Protein AF-A0A2K2AHQ6-F1 (afdb_monomer_lite)

Organism: Populus trichocarpa (NCBI:txid3694)

InterPro domains:
  IPR000194 ATPase, F1/V1/A1 complex, alpha/beta subunit, nucleotide-binding domain [PF00006] (1-41)
  IPR005294 ATP synthase, F1 complex, alpha subunit [PTHR48082] (1-45)
  IPR027417 P-loop containing nucleoside triphosphate hydrolase [SSF52540] (1-42)
  IPR038376 ATP synthase, alpha subunit, C-terminal domain superfamily [G3DSA:1.20.150.20] (57-94)

pLDDT: mean 70.96, std 16.77, range [28.88, 89.44]

Sequence (96 aa):
MTTLPVIETQDGDISTYIPINVISIADGQICLETKLFNLEIRLVIKSHRVYCLVKSYEKTLLNRVVWLTKVLKQPQYTPLPIEKEIPVIYMKSTLN

Secondary structure (DSSP, 8-state):
-------PPSTT---SHHHHHHHHH-S------HHHHHTT-------SS--S------HHHHHHHHHHHHHT---TT-PPPHHHHHHHHHHHHH--

Foldseek 3Di:
DDDDDDDDDDQQDCPDPVNVVVVVVDPDDFDDDPVCCVVV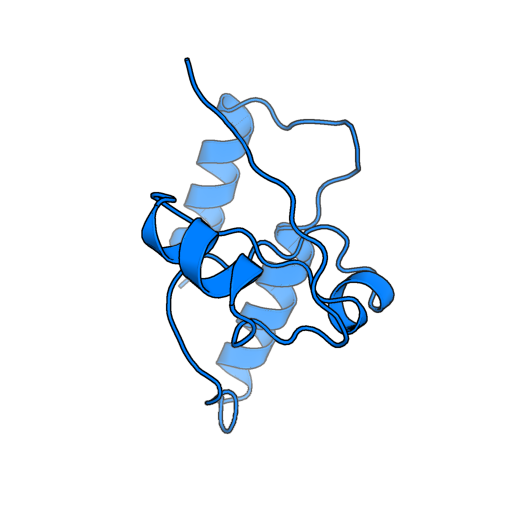LVDDGPPDDDDPPPDDDDPVVVVLVVVVSVLPDDDPPDDDDPVVVVVSVVVNVPPD

Structure (mmCIF, N/CA/C/O backbone):
data_AF-A0A2K2AHQ6-F1
#
_entry.id   AF-A0A2K2AHQ6-F1
#
loop_
_atom_site.group_PDB
_atom_site.id
_atom_site.type_symbol
_atom_site.label_atom_id
_atom_site.label_alt_id
_atom_site.label_comp_id
_atom_site.label_asym_id
_atom_site.label_entity_id
_atom_site.label_seq_id
_atom_site.pdbx_PDB_ins_code
_atom_site.Cartn_x
_atom_site.Cartn_y
_atom_site.Cartn_z
_atom_site.occupancy
_atom_site.B_iso_or_equiv
_atom_site.auth_seq_id
_atom_site.auth_comp_id
_atom_site.auth_asym_id
_atom_site.auth_atom_id
_atom_site.pdbx_PDB_model_num
ATOM 1 N N . MET A 1 1 ? 2.488 21.719 -4.186 1.00 72.31 1 MET A N 1
ATOM 2 C CA . MET A 1 1 ? 1.605 20.702 -4.798 1.00 72.31 1 MET A CA 1
ATOM 3 C C . MET A 1 1 ? 2.144 19.336 -4.406 1.00 72.31 1 MET A C 1
ATOM 5 O O . MET A 1 1 ? 3.357 19.185 -4.428 1.00 72.31 1 MET A O 1
ATOM 9 N N . THR A 1 2 ? 1.301 18.387 -4.004 1.00 86.50 2 THR A N 1
ATOM 10 C CA . THR A 1 2 ? 1.699 16.997 -3.712 1.00 86.50 2 THR A CA 1
ATOM 11 C C . THR A 1 2 ? 1.309 16.109 -4.891 1.00 86.50 2 THR A C 1
ATOM 13 O O . THR A 1 2 ? 0.248 16.309 -5.480 1.00 86.50 2 THR A O 1
ATOM 16 N N . THR A 1 3 ? 2.165 15.157 -5.268 1.00 84.56 3 THR A N 1
ATOM 17 C CA . THR A 1 3 ? 1.891 14.232 -6.381 1.00 84.56 3 THR A CA 1
ATOM 18 C C . THR A 1 3 ? 2.041 12.790 -5.915 1.00 84.56 3 THR A C 1
ATOM 20 O O . THR A 1 3 ? 2.912 12.485 -5.104 1.00 84.56 3 THR A O 1
ATOM 23 N N . LEU A 1 4 ? 1.160 11.918 -6.404 1.00 88.25 4 LEU A N 1
ATOM 24 C CA . LEU A 1 4 ? 1.170 10.482 -6.131 1.00 88.25 4 LEU A CA 1
ATOM 25 C C . LEU A 1 4 ? 1.300 9.746 -7.473 1.00 88.25 4 LEU A C 1
ATOM 27 O O . LEU A 1 4 ? 0.280 9.464 -8.104 1.00 88.25 4 LEU A O 1
ATOM 31 N N . PRO A 1 5 ? 2.532 9.503 -7.961 1.00 85.75 5 PRO A N 1
ATOM 32 C CA . PRO A 1 5 ? 2.741 8.816 -9.228 1.00 85.75 5 PRO A CA 1
ATOM 33 C C . PRO A 1 5 ? 2.362 7.335 -9.107 1.00 85.75 5 PRO A C 1
ATOM 35 O O . PRO A 1 5 ? 2.724 6.666 -8.139 1.00 85.75 5 PRO A O 1
ATOM 38 N N . VAL A 1 6 ? 1.652 6.818 -10.110 1.00 87.25 6 VAL A N 1
ATOM 39 C CA . VAL A 1 6 ? 1.291 5.398 -10.219 1.00 87.25 6 VAL A CA 1
ATOM 40 C C . VAL A 1 6 ? 2.091 4.784 -11.359 1.00 87.25 6 VAL A C 1
ATOM 42 O O . VAL A 1 6 ? 2.162 5.353 -12.446 1.00 87.25 6 VAL A O 1
ATOM 45 N N . ILE A 1 7 ? 2.706 3.633 -11.095 1.00 86.94 7 ILE A N 1
ATOM 46 C CA . ILE A 1 7 ? 3.526 2.893 -12.056 1.00 86.94 7 ILE A CA 1
ATOM 47 C C . ILE A 1 7 ? 3.081 1.445 -12.032 1.00 86.94 7 ILE A C 1
ATOM 49 O O . ILE A 1 7 ? 2.962 0.845 -10.964 1.00 86.94 7 ILE A O 1
ATOM 53 N N . GLU A 1 8 ? 2.884 0.882 -13.215 1.00 86.00 8 GLU A N 1
ATOM 54 C CA . GLU A 1 8 ? 2.638 -0.542 -13.378 1.00 86.00 8 GLU A CA 1
ATOM 55 C C . GLU A 1 8 ? 3.966 -1.264 -13.600 1.00 86.00 8 GLU A C 1
ATOM 57 O O . GLU A 1 8 ? 4.734 -0.934 -14.506 1.00 86.00 8 GLU A O 1
ATOM 62 N N . THR A 1 9 ? 4.249 -2.244 -12.746 1.00 83.19 9 THR A N 1
ATOM 63 C CA . THR A 1 9 ? 5.391 -3.144 -12.900 1.00 83.19 9 THR A CA 1
ATOM 64 C C . THR A 1 9 ? 4.929 -4.442 -13.546 1.00 83.19 9 THR A C 1
ATOM 66 O O . THR A 1 9 ? 3.893 -5.003 -13.188 1.00 83.19 9 THR A O 1
ATOM 69 N N . GLN A 1 10 ? 5.709 -4.938 -14.502 1.00 82.38 10 GLN A N 1
ATOM 70 C CA . GLN A 1 10 ? 5.506 -6.273 -15.060 1.00 82.38 10 GLN A CA 1
ATOM 71 C C . GLN A 1 10 ? 6.048 -7.289 -14.053 1.00 82.38 10 GLN A C 1
ATOM 73 O O . GLN A 1 10 ? 7.173 -7.139 -13.579 1.00 82.38 10 GLN A O 1
ATOM 78 N N . ASP A 1 11 ? 5.230 -8.264 -13.655 1.00 80.19 11 ASP A N 1
ATOM 79 C CA . ASP A 1 11 ? 5.583 -9.313 -12.682 1.00 80.19 11 ASP A CA 1
ATOM 80 C C . ASP A 1 11 ? 6.171 -8.820 -11.340 1.00 80.19 11 ASP A C 1
ATOM 82 O O . ASP A 1 11 ? 6.841 -9.565 -10.623 1.00 80.19 11 ASP A O 1
ATOM 86 N N . GLY A 1 12 ? 5.900 -7.568 -10.953 1.00 74.31 12 GLY A N 1
ATOM 87 C CA . GLY A 1 12 ? 6.457 -6.978 -9.733 1.00 74.31 12 GLY A CA 1
ATOM 88 C C . GLY A 1 12 ? 7.942 -6.610 -9.832 1.00 74.31 12 GLY A C 1
ATOM 89 O O . GLY A 1 12 ? 8.567 -6.359 -8.800 1.00 74.31 12 GLY A O 1
ATOM 90 N N . ASP A 1 13 ? 8.510 -6.560 -11.039 1.00 80.88 13 ASP A N 1
ATOM 91 C CA . ASP A 1 13 ? 9.892 -6.140 -11.242 1.00 80.88 13 ASP A CA 1
ATOM 92 C C . ASP A 1 13 ? 10.052 -4.621 -11.063 1.00 80.88 13 ASP A C 1
ATOM 94 O O . ASP A 1 13 ? 9.520 -3.807 -11.820 1.00 80.88 13 ASP A O 1
ATOM 98 N N . ILE A 1 14 ? 10.818 -4.239 -10.041 1.00 79.44 14 ILE A N 1
ATOM 99 C CA . ILE A 1 14 ? 11.164 -2.848 -9.714 1.00 79.44 14 ILE A CA 1
ATOM 100 C C . ILE A 1 14 ? 12.537 -2.437 -10.259 1.00 79.44 14 ILE A C 1
ATOM 102 O O . ILE A 1 14 ? 12.945 -1.294 -10.072 1.00 79.44 14 ILE A O 1
ATOM 106 N N . SER A 1 15 ? 13.264 -3.355 -10.902 1.00 83.12 15 SER A N 1
ATOM 107 C CA . SER A 1 15 ? 14.617 -3.112 -11.417 1.00 83.12 15 SER A CA 1
ATOM 108 C C . SER A 1 15 ? 14.641 -2.547 -12.841 1.00 83.12 15 SER A C 1
ATOM 110 O O . SER A 1 15 ? 15.699 -2.217 -13.375 1.00 83.12 15 SER A O 1
ATOM 112 N N . THR A 1 16 ? 13.472 -2.381 -13.457 1.00 87.44 16 THR A N 1
ATOM 113 C CA . THR A 1 16 ? 13.341 -1.727 -14.758 1.00 87.44 16 THR A CA 1
ATOM 114 C C . THR A 1 16 ? 13.632 -0.218 -14.650 1.00 87.44 16 THR A C 1
ATOM 116 O O . THR A 1 16 ? 13.369 0.421 -13.630 1.00 87.44 16 THR A O 1
ATOM 119 N N . TYR A 1 17 ? 14.142 0.378 -15.735 1.00 88.81 17 TYR A N 1
ATOM 120 C CA . TYR A 1 17 ? 14.569 1.785 -15.795 1.00 88.81 17 TYR A CA 1
ATOM 121 C C . TYR A 1 17 ? 13.504 2.791 -15.318 1.00 88.81 17 TYR A C 1
ATOM 123 O O . TYR A 1 17 ? 13.818 3.717 -14.573 1.00 88.81 17 TYR A O 1
ATOM 131 N N . ILE A 1 18 ? 12.240 2.609 -15.719 1.00 87.62 18 ILE A N 1
ATOM 132 C CA . ILE A 1 18 ? 11.149 3.537 -15.378 1.00 87.62 18 ILE A CA 1
ATOM 133 C C . ILE A 1 18 ? 10.841 3.509 -13.864 1.00 87.62 18 ILE A C 1
ATOM 135 O O . ILE A 1 18 ? 10.911 4.573 -13.243 1.00 87.62 18 ILE A O 1
ATOM 139 N N . PRO A 1 19 ? 10.571 2.344 -13.235 1.00 87.38 19 PRO A N 1
ATOM 140 C CA . PRO A 1 19 ? 10.428 2.250 -11.783 1.00 87.38 19 PRO A CA 1
ATOM 141 C C . PRO A 1 19 ? 11.611 2.829 -11.002 1.00 87.38 19 PRO A C 1
ATOM 143 O O . PRO A 1 19 ? 11.382 3.615 -10.089 1.00 87.38 19 PRO A O 1
ATOM 146 N N . ILE A 1 20 ? 12.860 2.511 -11.373 1.00 88.62 20 ILE A N 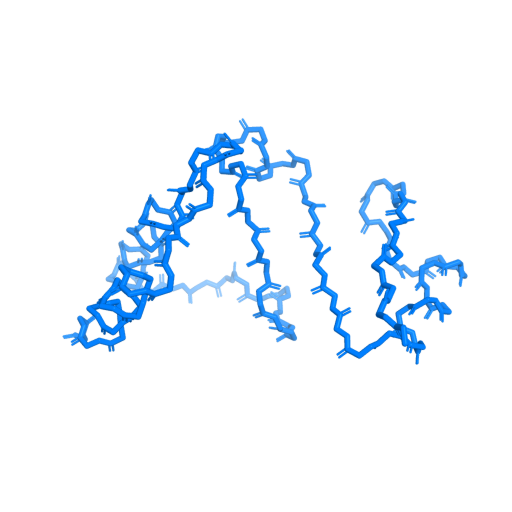1
ATOM 147 C CA . ILE A 1 20 ? 14.062 2.985 -10.659 1.00 88.62 20 ILE A CA 1
ATOM 148 C C . ILE A 1 20 ? 14.113 4.513 -10.589 1.00 88.62 20 ILE A C 1
ATOM 150 O O . ILE A 1 20 ? 14.395 5.074 -9.530 1.00 88.62 20 ILE A O 1
ATOM 154 N N . ASN A 1 21 ? 13.827 5.189 -11.700 1.00 88.88 21 ASN A N 1
ATOM 155 C CA . ASN A 1 21 ? 13.918 6.645 -11.762 1.00 88.88 21 ASN A CA 1
ATOM 156 C C . ASN A 1 21 ? 12.811 7.336 -10.972 1.00 88.88 21 ASN A C 1
ATOM 158 O O . ASN A 1 21 ? 13.035 8.388 -10.388 1.00 88.88 21 ASN A O 1
ATOM 162 N N . VAL A 1 22 ? 11.607 6.768 -10.933 1.00 86.56 22 VAL A N 1
ATOM 163 C CA . VAL A 1 22 ? 10.548 7.373 -10.118 1.00 86.56 22 VAL A CA 1
ATOM 164 C C . VAL A 1 22 ? 10.785 7.095 -8.639 1.00 86.56 22 VAL A C 1
ATOM 166 O O . VAL A 1 22 ? 10.587 7.974 -7.806 1.00 86.56 22 VAL A O 1
ATOM 169 N N . ILE A 1 23 ? 11.282 5.903 -8.311 1.00 87.38 23 ILE A N 1
ATOM 170 C CA . ILE A 1 23 ? 11.699 5.528 -6.959 1.00 87.38 23 ILE A CA 1
ATOM 171 C C . ILE A 1 23 ? 12.790 6.462 -6.431 1.00 87.38 23 ILE A C 1
ATOM 173 O O . ILE A 1 23 ? 12.761 6.807 -5.253 1.00 87.38 23 ILE A O 1
ATOM 177 N N . SER A 1 24 ? 13.739 6.871 -7.274 1.00 88.19 24 SER A N 1
ATOM 178 C CA . SER A 1 24 ? 14.839 7.743 -6.858 1.00 88.19 24 SER A CA 1
ATOM 179 C C . SER A 1 24 ? 14.426 9.202 -6.638 1.00 88.19 24 SER A C 1
ATOM 181 O O . SER A 1 24 ? 15.140 9.924 -5.946 1.00 88.19 24 SER A O 1
ATOM 183 N N . ILE A 1 25 ? 13.287 9.630 -7.191 1.00 89.44 25 ILE A N 1
ATOM 184 C CA . ILE A 1 25 ? 12.753 10.996 -7.056 1.00 89.44 25 ILE A CA 1
ATOM 185 C C . ILE A 1 25 ? 11.655 11.070 -5.979 1.00 89.44 25 ILE A C 1
ATOM 187 O O . ILE A 1 25 ? 11.401 12.139 -5.430 1.00 89.44 25 ILE A O 1
ATOM 191 N N . ALA A 1 26 ? 10.990 9.954 -5.670 1.00 86.75 26 ALA A N 1
ATOM 192 C CA . ALA A 1 26 ? 9.915 9.904 -4.685 1.00 86.75 26 ALA A CA 1
ATOM 193 C C . ALA A 1 26 ? 10.435 9.784 -3.239 1.00 86.75 26 ALA A C 1
ATOM 195 O O . ALA A 1 26 ? 11.332 8.997 -2.947 1.00 86.75 26 ALA A O 1
ATOM 196 N N . ASP A 1 27 ? 9.781 10.481 -2.304 1.00 83.50 27 ASP A N 1
ATOM 197 C CA . ASP A 1 27 ? 10.100 10.426 -0.864 1.00 83.50 27 ASP A CA 1
ATOM 198 C C . ASP A 1 27 ? 9.665 9.111 -0.181 1.00 83.50 27 ASP A C 1
ATOM 200 O O . ASP A 1 27 ? 10.092 8.787 0.929 1.00 83.50 27 ASP A O 1
ATOM 204 N N . GLY A 1 28 ? 8.793 8.330 -0.824 1.00 81.62 28 GLY A N 1
ATOM 205 C CA . GLY A 1 28 ? 8.245 7.092 -0.277 1.00 81.62 28 GLY A CA 1
ATOM 206 C C . GLY A 1 28 ? 7.527 6.256 -1.331 1.00 81.62 28 GLY A C 1
ATOM 207 O O . GLY A 1 28 ? 7.204 6.738 -2.414 1.00 81.62 28 GLY A O 1
ATOM 208 N N . GLN A 1 29 ? 7.289 4.981 -1.018 1.00 77.19 29 GLN A N 1
ATOM 209 C CA . GLN A 1 29 ? 6.698 4.015 -1.947 1.00 77.19 29 GLN A CA 1
ATOM 210 C C . GLN A 1 29 ? 5.601 3.198 -1.276 1.00 77.19 29 GLN A C 1
ATOM 212 O O . GLN A 1 29 ? 5.719 2.807 -0.114 1.00 77.19 29 GLN A O 1
ATOM 217 N N . ILE A 1 30 ? 4.564 2.895 -2.053 1.00 83.12 30 ILE A N 1
ATOM 218 C CA . ILE A 1 30 ? 3.510 1.946 -1.707 1.00 83.12 30 ILE A CA 1
ATOM 219 C C . ILE A 1 30 ? 3.504 0.883 -2.804 1.00 83.12 30 ILE A C 1
ATOM 221 O O . ILE A 1 30 ? 3.123 1.163 -3.937 1.00 83.12 30 ILE A O 1
ATOM 225 N N . CYS A 1 31 ? 3.939 -0.334 -2.474 1.00 81.06 31 CYS A N 1
ATOM 226 C CA . CYS A 1 31 ? 3.979 -1.443 -3.426 1.00 81.06 31 CYS A CA 1
ATOM 227 C C . CYS A 1 31 ? 2.758 -2.348 -3.243 1.00 81.06 31 CYS A C 1
ATOM 229 O O . CYS A 1 31 ? 2.555 -2.898 -2.159 1.00 81.06 31 CYS A O 1
ATOM 231 N N . LEU A 1 32 ? 1.987 -2.538 -4.314 1.00 76.94 32 LEU A N 1
ATOM 232 C CA . LEU A 1 32 ? 0.861 -3.469 -4.363 1.00 76.94 32 LEU A CA 1
ATOM 233 C C . LEU A 1 32 ? 1.312 -4.777 -5.019 1.00 76.94 32 LEU A C 1
ATOM 235 O O . LEU A 1 32 ? 1.950 -4.763 -6.066 1.00 76.94 32 LEU A O 1
ATOM 239 N N . GLU A 1 33 ? 0.987 -5.912 -4.404 1.00 77.44 33 GLU A N 1
ATOM 240 C CA . GLU A 1 33 ? 1.366 -7.236 -4.904 1.00 77.44 33 GLU A CA 1
ATOM 241 C C . GLU A 1 33 ? 0.112 -8.065 -5.186 1.00 77.44 33 GLU A C 1
ATOM 243 O O . GLU A 1 33 ? -0.706 -8.303 -4.293 1.00 77.44 33 GLU A O 1
ATOM 248 N N . THR A 1 34 ? -0.025 -8.550 -6.420 1.00 74.31 34 THR A N 1
ATOM 249 C CA . THR A 1 34 ? -1.224 -9.258 -6.897 1.00 74.31 34 THR A CA 1
ATOM 250 C C . THR A 1 34 ? -1.540 -10.499 -6.061 1.00 74.31 34 THR A C 1
ATOM 252 O O . THR A 1 34 ? -2.699 -10.774 -5.756 1.00 74.31 34 THR A O 1
ATOM 255 N N . LYS A 1 35 ? -0.508 -11.225 -5.608 1.00 73.19 35 LYS A N 1
ATOM 256 C CA . LYS A 1 35 ? -0.665 -12.414 -4.750 1.00 73.19 35 LYS A CA 1
ATOM 257 C C . LYS A 1 35 ? -1.323 -12.081 -3.409 1.00 73.19 35 LYS A C 1
ATOM 259 O O . LYS A 1 35 ? -2.151 -12.848 -2.930 1.00 73.19 35 LYS A O 1
ATOM 264 N N . LEU A 1 36 ? -0.975 -10.942 -2.813 1.00 67.75 36 LEU A N 1
ATOM 265 C CA . LEU A 1 36 ? -1.521 -10.508 -1.525 1.00 67.75 36 LEU A CA 1
ATOM 266 C C . LEU A 1 36 ? -2.923 -9.910 -1.675 1.00 67.75 36 LEU A C 1
ATOM 268 O O . LEU A 1 36 ? -3.781 -10.150 -0.827 1.00 67.75 36 LEU A O 1
ATOM 272 N N . PHE A 1 37 ? -3.181 -9.217 -2.785 1.00 66.56 37 PHE A N 1
ATOM 273 C CA . PHE A 1 37 ? -4.511 -8.713 -3.118 1.00 66.56 37 PHE A CA 1
ATOM 274 C C . PHE A 1 37 ? -5.530 -9.851 -3.297 1.00 66.56 37 PHE A C 1
ATOM 276 O O . PHE A 1 37 ? -6.634 -9.791 -2.753 1.00 66.56 37 PHE A O 1
ATOM 283 N N . ASN A 1 38 ? -5.126 -10.926 -3.984 1.00 70.50 38 ASN A N 1
ATOM 284 C CA . ASN A 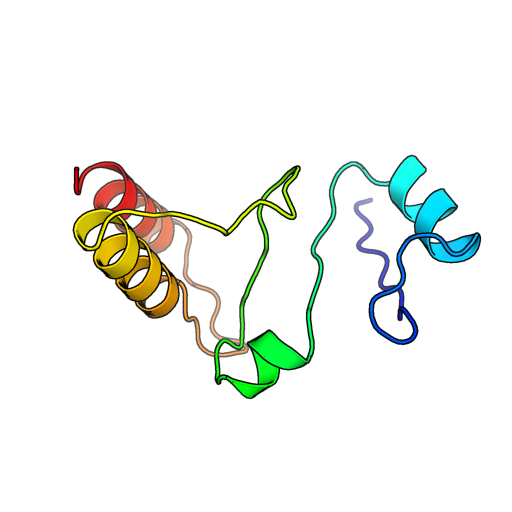1 38 ? -5.968 -12.101 -4.229 1.00 70.50 38 ASN A CA 1
ATOM 285 C C . ASN A 1 38 ? -6.263 -12.922 -2.961 1.00 70.50 38 ASN A C 1
ATOM 287 O O . ASN A 1 38 ? -7.268 -13.621 -2.916 1.00 70.50 38 ASN A O 1
ATOM 291 N N . LEU A 1 39 ? -5.447 -12.803 -1.907 1.00 68.06 39 LEU A N 1
ATOM 292 C CA . LEU A 1 39 ? -5.690 -13.419 -0.591 1.00 68.06 39 LEU A CA 1
ATOM 293 C C . LEU A 1 39 ? -6.657 -12.600 0.290 1.00 68.06 39 LEU A C 1
ATOM 295 O O . LEU A 1 39 ? -6.618 -12.677 1.519 1.00 68.06 39 LEU A O 1
ATOM 299 N N . GLU A 1 40 ? -7.504 -11.774 -0.331 1.00 62.91 40 GLU A N 1
ATOM 300 C CA . GLU A 1 40 ? -8.440 -10.859 0.335 1.00 62.91 40 GLU A CA 1
ATOM 301 C C . GLU A 1 40 ? -7.761 -9.889 1.316 1.00 62.91 40 GLU A C 1
ATOM 303 O O . GLU A 1 40 ? -8.381 -9.378 2.260 1.00 62.91 40 GLU A O 1
ATOM 308 N N . ILE A 1 41 ? -6.470 -9.625 1.116 1.00 61.53 41 ILE A N 1
ATOM 309 C CA . ILE A 1 41 ? -5.737 -8.584 1.827 1.00 61.53 41 ILE A CA 1
ATOM 310 C C . ILE A 1 41 ? -5.691 -7.372 0.898 1.00 61.53 41 ILE A C 1
ATOM 312 O O . ILE A 1 41 ? -4.712 -7.094 0.215 1.00 61.53 41 ILE A O 1
ATOM 316 N N . ARG A 1 42 ? -6.833 -6.679 0.826 1.00 55.97 42 ARG A N 1
ATOM 317 C CA . ARG A 1 42 ? -7.099 -5.603 -0.145 1.00 55.97 42 ARG A CA 1
ATOM 318 C C . ARG A 1 42 ? -6.276 -4.334 0.097 1.00 55.97 42 ARG A C 1
ATOM 320 O O . ARG A 1 42 ? -6.143 -3.520 -0.807 1.00 55.97 42 ARG A O 1
ATOM 327 N N . LEU A 1 43 ? -5.701 -4.192 1.291 1.00 48.94 43 LEU A N 1
ATOM 328 C CA . LEU A 1 43 ? -4.822 -3.091 1.677 1.00 48.94 43 LEU A CA 1
ATOM 329 C C . LEU A 1 43 ? -3.581 -3.655 2.368 1.00 48.94 43 LEU A C 1
ATOM 331 O O . LEU A 1 43 ? -3.491 -3.689 3.593 1.00 48.94 43 LEU A O 1
ATOM 335 N N . VAL A 1 44 ? -2.616 -4.126 1.578 1.00 47.91 44 VAL A N 1
ATOM 336 C CA . VAL A 1 44 ? -1.258 -4.349 2.087 1.00 47.91 44 VAL A CA 1
ATOM 337 C C . VAL A 1 44 ? -0.392 -3.187 1.650 1.00 47.91 44 VAL A C 1
ATOM 339 O O . VAL A 1 44 ? 0.207 -3.202 0.581 1.00 47.91 44 VAL A O 1
ATOM 342 N N . ILE A 1 45 ? -0.317 -2.176 2.508 1.00 51.62 45 ILE A N 1
ATOM 343 C CA . ILE A 1 45 ? 0.728 -1.161 2.435 1.00 51.62 45 ILE A CA 1
ATOM 344 C C . ILE A 1 45 ? 1.949 -1.777 3.122 1.00 51.62 45 ILE A C 1
ATOM 346 O O . ILE A 1 45 ? 1.969 -1.925 4.346 1.00 51.62 45 ILE A O 1
ATOM 350 N N . LYS A 1 46 ? 2.965 -2.184 2.355 1.00 49.00 46 LYS A N 1
ATOM 351 C CA . LYS A 1 46 ? 4.272 -2.504 2.945 1.00 49.00 46 LYS A CA 1
ATOM 352 C C . LYS A 1 46 ? 4.910 -1.181 3.380 1.00 49.00 46 LYS A C 1
ATOM 354 O O . LYS A 1 46 ? 5.414 -0.440 2.544 1.00 49.00 46 LYS A O 1
ATOM 359 N N . SER A 1 47 ? 4.859 -0.864 4.675 1.00 32.56 47 SER A N 1
ATOM 360 C CA . SER A 1 47 ? 5.595 0.280 5.221 1.00 32.56 47 SER A CA 1
ATOM 361 C C . SER A 1 47 ? 7.065 -0.100 5.404 1.00 32.56 47 SER A C 1
ATOM 363 O O . SER A 1 47 ? 7.408 -0.850 6.311 1.00 32.56 47 SER A O 1
ATOM 365 N N . HIS A 1 48 ? 7.882 0.448 4.506 1.00 38.00 48 HIS A N 1
ATOM 366 C CA . HIS A 1 48 ? 9.329 0.659 4.577 1.00 38.00 48 HIS A CA 1
ATOM 367 C C . HIS A 1 48 ? 10.297 -0.545 4.579 1.00 38.00 48 HIS A C 1
ATOM 369 O O . HIS A 1 48 ? 10.214 -1.461 5.385 1.00 38.00 48 HIS A O 1
ATOM 375 N N . ARG A 1 49 ? 11.287 -0.426 3.673 1.00 32.62 49 ARG A N 1
ATOM 376 C CA . ARG A 1 49 ? 12.646 -1.007 3.668 1.00 32.62 49 ARG A CA 1
ATOM 377 C C . ARG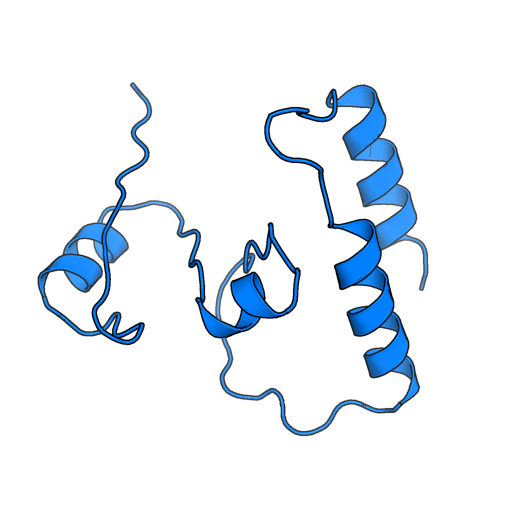 A 1 49 ? 12.803 -2.457 4.167 1.00 32.62 49 ARG A C 1
ATOM 379 O O . ARG A 1 49 ? 13.001 -2.685 5.352 1.00 32.62 49 ARG A O 1
ATOM 386 N N . VAL A 1 50 ? 13.007 -3.359 3.191 1.00 32.91 50 VAL A N 1
ATOM 387 C CA . VAL A 1 50 ? 13.699 -4.664 3.326 1.00 32.91 50 VAL A CA 1
ATOM 388 C C . VAL A 1 50 ? 12.867 -5.696 4.150 1.00 32.91 50 VAL A C 1
ATOM 390 O O . VAL A 1 50 ? 12.111 -5.336 5.031 1.00 32.91 50 VAL A O 1
ATOM 393 N N . TYR A 1 51 ? 12.789 -7.009 3.925 1.00 33.16 51 TYR A N 1
ATOM 394 C CA . TYR A 1 51 ? 13.687 -8.006 3.370 1.00 33.16 51 TYR A CA 1
ATOM 395 C C . TYR A 1 51 ? 12.891 -9.145 2.723 1.00 33.16 51 TYR A C 1
ATOM 397 O O . TYR A 1 51 ? 11.921 -9.663 3.280 1.00 33.16 51 TYR A O 1
ATOM 405 N N . CYS A 1 52 ? 13.433 -9.648 1.618 1.00 33.44 52 CYS A N 1
ATOM 406 C CA . CYS A 1 52 ? 13.391 -11.064 1.287 1.00 33.44 52 CYS A CA 1
ATOM 407 C C . CYS A 1 52 ? 14.167 -11.851 2.372 1.00 33.44 52 CYS A C 1
ATOM 409 O O . CYS A 1 52 ? 15.276 -12.300 2.135 1.00 33.44 52 CYS A O 1
ATOM 411 N N . LEU A 1 53 ? 13.640 -11.922 3.601 1.00 28.88 53 LEU A N 1
ATOM 412 C CA . LEU A 1 53 ? 14.129 -12.765 4.706 1.00 28.88 53 LEU A CA 1
ATOM 413 C C . LEU A 1 53 ? 12.968 -13.191 5.624 1.00 28.88 53 LEU A C 1
ATOM 415 O O . LEU A 1 53 ? 13.142 -13.373 6.823 1.00 28.88 53 LEU A O 1
ATOM 419 N N . VAL A 1 54 ? 11.764 -13.410 5.084 1.00 34.34 54 VAL A N 1
ATOM 420 C CA . VAL A 1 54 ? 10.730 -14.151 5.830 1.00 34.34 54 VAL A CA 1
ATOM 421 C C . VAL A 1 54 ? 11.011 -15.647 5.681 1.00 34.34 54 VAL A C 1
ATOM 423 O O . VAL A 1 54 ? 10.292 -16.391 5.022 1.00 34.34 54 VAL A O 1
ATOM 426 N N . LYS A 1 55 ? 12.115 -16.095 6.276 1.00 40.03 55 LYS A N 1
ATOM 427 C CA . LYS A 1 55 ? 12.286 -17.487 6.682 1.00 40.03 55 LYS A CA 1
ATOM 428 C C . LYS A 1 55 ? 12.686 -17.472 8.152 1.00 40.03 55 LYS A C 1
ATOM 430 O O . LYS A 1 55 ? 13.769 -17.012 8.480 1.00 40.03 55 LYS A O 1
ATOM 435 N N . SER A 1 56 ? 11.810 -18.031 8.987 1.00 42.50 56 SER A N 1
ATOM 436 C CA . SER A 1 56 ? 11.960 -18.263 10.433 1.00 42.50 56 SER A CA 1
ATOM 437 C C . SER A 1 56 ? 11.366 -17.182 11.348 1.00 42.50 56 SER A C 1
ATOM 439 O O . SER A 1 56 ? 12.058 -16.298 11.838 1.00 42.50 56 SER A O 1
ATOM 441 N N . TYR A 1 57 ? 10.064 -17.300 11.629 1.00 40.00 57 TYR A N 1
ATOM 442 C CA . TYR A 1 57 ? 9.453 -16.709 12.822 1.00 40.00 57 TYR A CA 1
ATOM 443 C C . TYR A 1 57 ? 8.890 -17.827 13.704 1.00 40.00 57 TYR A C 1
ATOM 445 O O . TYR A 1 57 ? 8.288 -18.782 13.210 1.00 40.00 57 TYR A O 1
ATOM 453 N N . GLU A 1 58 ? 9.088 -17.693 15.013 1.00 55.12 58 GLU A N 1
ATOM 454 C CA . GLU A 1 58 ? 8.500 -18.536 16.055 1.00 55.12 58 GLU A CA 1
ATOM 455 C C . GLU A 1 58 ? 6.955 -18.443 16.024 1.00 55.12 58 GLU A C 1
ATOM 457 O O . GLU A 1 58 ? 6.394 -17.410 15.644 1.00 55.12 58 GLU A O 1
ATOM 462 N N . LYS A 1 59 ? 6.234 -19.508 16.419 1.00 56.69 59 LYS A N 1
ATOM 463 C CA . LYS A 1 59 ? 4.756 -19.610 16.282 1.00 56.69 59 LYS A CA 1
ATOM 464 C C . LYS A 1 59 ? 3.988 -18.433 16.911 1.00 56.69 59 LYS A C 1
ATOM 466 O O . LYS A 1 59 ? 2.906 -18.079 16.445 1.00 56.69 59 LYS A O 1
ATOM 471 N N . THR A 1 60 ? 4.544 -17.813 17.948 1.00 51.09 60 THR A N 1
ATOM 472 C CA . THR A 1 60 ? 3.971 -16.664 18.669 1.00 51.09 60 THR A CA 1
ATOM 473 C C . THR A 1 60 ? 3.993 -15.378 17.838 1.00 51.09 60 THR A C 1
ATOM 475 O O . THR A 1 60 ? 2.998 -14.653 17.795 1.00 51.09 60 THR A O 1
ATOM 478 N N . LEU A 1 61 ? 5.078 -15.126 17.103 1.00 58.28 61 LEU A N 1
ATOM 479 C CA . LEU A 1 61 ? 5.198 -13.984 16.194 1.00 58.28 61 LEU A CA 1
ATOM 480 C C . LEU A 1 61 ? 4.306 -14.156 14.962 1.00 58.28 61 LEU A C 1
ATOM 482 O O . LEU A 1 61 ? 3.729 -13.181 14.481 1.00 58.28 61 LEU A O 1
ATOM 486 N N . LEU A 1 62 ? 4.114 -15.396 14.501 1.00 66.94 62 LEU A N 1
ATOM 487 C CA . LEU A 1 62 ? 3.227 -15.691 13.377 1.00 66.94 62 LEU A CA 1
ATOM 488 C C . LEU A 1 62 ? 1.772 -15.313 13.685 1.00 66.94 62 LEU A C 1
ATOM 490 O O . LEU A 1 62 ? 1.126 -14.6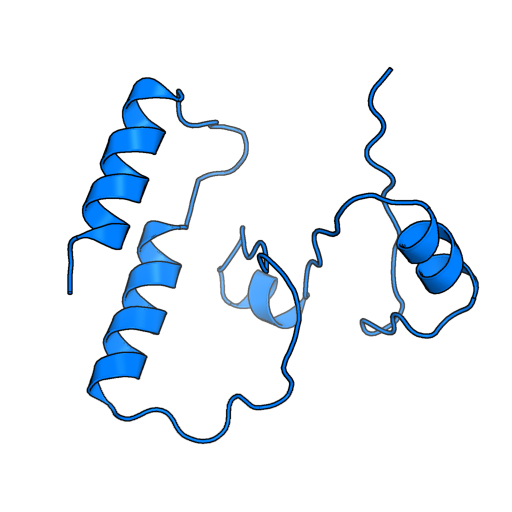53 12.874 1.00 66.94 62 LEU A O 1
ATOM 494 N N . ASN A 1 63 ? 1.274 -15.652 14.877 1.00 70.00 63 ASN A N 1
ATOM 495 C CA . ASN A 1 63 ? -0.081 -15.285 15.299 1.00 70.00 63 ASN A CA 1
ATOM 496 C C . ASN A 1 63 ? -0.270 -13.766 15.372 1.00 70.00 63 ASN A C 1
ATOM 498 O O . ASN A 1 63 ? -1.312 -13.259 14.956 1.00 70.00 63 ASN A O 1
ATOM 502 N N . ARG A 1 64 ? 0.754 -13.031 15.827 1.00 69.06 64 ARG A N 1
ATOM 503 C CA . ARG A 1 64 ? 0.742 -11.562 15.824 1.00 69.06 64 ARG A CA 1
ATOM 504 C C . ARG A 1 64 ? 0.679 -11.013 14.400 1.00 69.06 64 ARG A C 1
ATOM 506 O O . ARG A 1 64 ? -0.192 -10.204 14.108 1.00 69.06 64 ARG A O 1
ATOM 513 N N . VAL A 1 65 ? 1.523 -11.494 13.487 1.00 67.31 65 VAL A N 1
ATOM 514 C CA . VAL A 1 65 ? 1.517 -11.067 12.073 1.00 67.31 65 VAL A CA 1
ATOM 515 C C . VAL A 1 65 ? 0.169 -11.365 11.396 1.00 67.31 65 VAL A C 1
ATOM 517 O O . VAL A 1 65 ? -0.392 -10.508 10.708 1.00 67.31 65 VAL A O 1
ATOM 520 N N . VAL A 1 66 ? -0.409 -12.543 11.640 1.00 70.19 66 VAL A N 1
ATOM 521 C CA . VAL A 1 66 ? -1.733 -12.931 11.120 1.00 70.19 66 VAL A CA 1
ATOM 522 C C . VAL A 1 66 ? -2.855 -12.078 11.718 1.00 70.19 66 VAL A C 1
ATOM 524 O O . VAL A 1 66 ? -3.842 -11.780 11.049 1.00 70.19 66 VAL A O 1
ATOM 527 N N . TRP A 1 67 ? -2.732 -11.660 12.973 1.00 68.81 67 TRP A N 1
ATOM 528 C CA . TRP A 1 67 ? -3.725 -10.798 13.604 1.00 68.81 67 TRP A CA 1
ATOM 529 C C . TRP A 1 67 ? -3.628 -9.352 13.103 1.00 68.81 67 TRP A C 1
ATOM 531 O O . TRP A 1 67 ? -4.632 -8.764 12.703 1.00 68.81 67 TRP A O 1
ATOM 541 N N . LEU A 1 68 ? -2.414 -8.804 13.008 1.00 67.50 68 LEU A N 1
ATOM 542 C CA . LEU A 1 68 ? -2.168 -7.455 12.497 1.00 67.50 68 LEU A CA 1
ATOM 543 C C . LEU A 1 68 ? -2.680 -7.267 11.067 1.00 67.50 68 LEU A C 1
ATOM 545 O O . LEU A 1 68 ? -3.218 -6.211 10.741 1.00 67.50 68 LEU A O 1
ATOM 549 N N . THR A 1 69 ? -2.548 -8.292 10.226 1.00 67.19 69 THR A N 1
ATOM 550 C CA . THR A 1 69 ? -3.066 -8.272 8.849 1.00 67.19 69 THR A CA 1
ATOM 551 C C . THR A 1 69 ? -4.591 -8.303 8.781 1.00 67.19 69 THR A C 1
ATOM 553 O O . THR A 1 69 ? -5.147 -7.786 7.818 1.00 67.19 69 THR A O 1
ATOM 556 N N . LYS A 1 70 ? -5.283 -8.854 9.787 1.00 69.50 70 LYS A N 1
ATOM 557 C CA . LYS A 1 70 ? -6.753 -8.805 9.887 1.00 69.50 70 LYS A CA 1
ATOM 558 C C . LYS A 1 70 ? -7.248 -7.439 10.355 1.00 69.50 70 LYS A C 1
ATOM 560 O O . LYS A 1 70 ? -8.227 -6.942 9.815 1.00 69.50 70 LYS A O 1
ATOM 565 N N . VAL A 1 71 ? -6.562 -6.833 11.324 1.00 72.31 71 VAL A N 1
ATOM 566 C CA . VAL A 1 71 ? -6.933 -5.527 11.899 1.00 72.31 71 VAL A CA 1
ATOM 567 C C . VAL A 1 71 ? -6.679 -4.376 10.927 1.00 72.31 71 VAL A C 1
ATOM 569 O O . VAL A 1 71 ? -7.450 -3.426 10.888 1.00 72.31 71 VAL A O 1
ATOM 572 N N . LEU A 1 72 ? -5.628 -4.466 10.108 1.00 68.94 72 LEU A N 1
ATOM 573 C CA . LEU A 1 72 ? -5.321 -3.461 9.085 1.00 68.94 72 LEU A CA 1
ATOM 574 C C . LEU A 1 72 ? -6.248 -3.505 7.857 1.00 68.94 72 LEU A C 1
ATOM 576 O O . LEU A 1 72 ? -6.080 -2.697 6.945 1.00 68.94 72 LEU A O 1
ATOM 580 N N . LYS A 1 73 ? -7.220 -4.425 7.795 1.00 72.19 73 LYS A N 1
ATOM 581 C CA . LYS A 1 73 ? -8.180 -4.458 6.687 1.00 72.19 73 LYS A CA 1
ATOM 582 C C . LYS A 1 73 ? -9.164 -3.299 6.832 1.00 72.19 73 LYS A C 1
ATOM 584 O O . LYS A 1 73 ? -9.904 -3.237 7.809 1.00 72.19 73 LYS A O 1
ATOM 589 N N . GLN A 1 74 ? -9.214 -2.424 5.833 1.00 69.56 74 GLN A N 1
ATOM 590 C CA . GLN A 1 74 ? -10.244 -1.389 5.726 1.00 69.56 74 GLN A CA 1
ATOM 591 C C . GLN A 1 74 ? -11.133 -1.663 4.503 1.00 69.56 74 GLN A C 1
ATOM 593 O O . GLN A 1 74 ? -10.642 -2.202 3.502 1.00 69.56 74 GLN A O 1
ATOM 598 N N . PRO A 1 75 ? -12.434 -1.323 4.560 1.00 73.38 75 PRO A N 1
ATOM 599 C CA . PRO A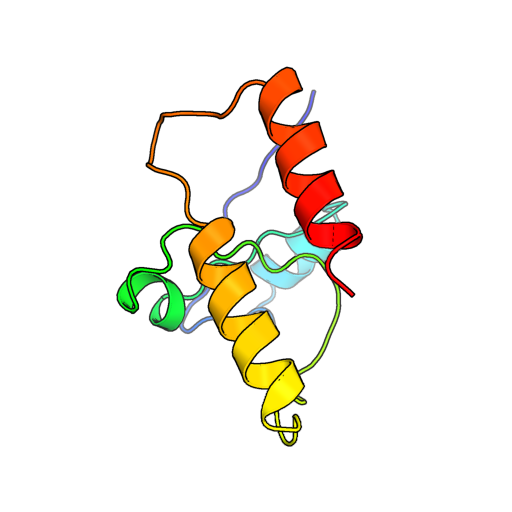 1 75 ? -13.280 -1.340 3.377 1.00 73.38 75 PRO A CA 1
ATOM 600 C C . PRO A 1 75 ? -12.857 -0.230 2.404 1.00 73.38 75 PRO A C 1
ATOM 602 O O . PRO A 1 75 ? -12.358 0.824 2.805 1.00 73.38 75 PRO A O 1
ATOM 605 N N . GLN A 1 76 ? -13.064 -0.465 1.109 1.00 72.56 76 GLN A N 1
ATOM 606 C CA . GLN A 1 76 ? -12.764 0.523 0.074 1.00 72.56 76 GLN A CA 1
ATOM 607 C C . GLN A 1 76 ? -13.731 1.717 0.180 1.00 72.56 76 GLN A C 1
ATOM 609 O O . GLN A 1 76 ? -14.920 1.528 0.421 1.00 72.56 76 GLN A O 1
ATOM 614 N N . TYR A 1 77 ? -13.226 2.935 -0.046 1.00 77.19 77 TYR A N 1
ATOM 615 C CA . TYR A 1 77 ? -13.983 4.202 -0.028 1.00 77.19 77 TYR A CA 1
ATOM 616 C C . TYR A 1 77 ? -14.572 4.629 1.325 1.00 77.19 77 TYR A C 1
ATOM 618 O O . TYR A 1 77 ? -15.286 5.627 1.392 1.00 77.19 77 TYR A O 1
ATOM 626 N N . THR A 1 78 ? -14.234 3.943 2.414 1.00 82.81 78 THR A N 1
ATOM 627 C CA . THR A 1 78 ? -14.609 4.346 3.776 1.00 82.81 78 THR A CA 1
ATOM 628 C C . THR A 1 78 ? -13.357 4.712 4.569 1.00 82.81 78 THR A C 1
ATOM 630 O O . THR A 1 78 ? -12.849 3.874 5.321 1.00 82.81 78 THR A O 1
ATOM 633 N N . PRO A 1 79 ? -12.808 5.928 4.385 1.00 83.06 79 PRO A N 1
ATOM 634 C CA . PRO A 1 79 ? -11.657 6.362 5.163 1.00 83.06 79 PRO A CA 1
ATOM 635 C C . PRO A 1 79 ? -12.039 6.449 6.645 1.00 83.06 79 PRO A C 1
ATOM 637 O O . PRO A 1 79 ? -13.102 6.961 7.003 1.00 83.06 79 PRO A O 1
ATOM 640 N N . LEU A 1 80 ? -11.172 5.935 7.517 1.00 85.25 80 LEU A N 1
ATOM 641 C CA . LEU A 1 80 ? -11.325 6.110 8.957 1.00 85.25 80 LEU A CA 1
ATOM 642 C C . LEU A 1 80 ? -10.969 7.556 9.328 1.00 85.25 80 LEU A C 1
ATOM 644 O O . LEU A 1 80 ? -9.946 8.061 8.871 1.00 85.25 80 LEU A O 1
ATOM 648 N N . PRO A 1 81 ? -11.782 8.238 10.153 1.00 89.12 81 PRO A N 1
ATOM 649 C CA . PRO A 1 81 ? -11.391 9.532 10.689 1.00 89.12 81 PRO A CA 1
ATOM 650 C C . PRO A 1 81 ? -10.202 9.360 11.645 1.00 89.12 81 PRO A C 1
ATOM 652 O O . PRO A 1 81 ? -10.149 8.391 12.410 1.00 89.12 81 PRO A O 1
ATOM 655 N N . ILE A 1 82 ? -9.284 10.330 11.642 1.00 87.06 82 ILE A N 1
ATOM 656 C CA . ILE A 1 82 ? -8.024 10.299 12.408 1.00 87.06 82 ILE A CA 1
ATOM 657 C C . ILE A 1 82 ? -8.228 10.047 13.913 1.00 87.06 82 ILE A C 1
ATOM 659 O O . ILE A 1 82 ? -7.438 9.353 14.551 1.00 87.06 82 ILE A O 1
ATOM 663 N N . GLU A 1 83 ? -9.340 10.534 14.468 1.00 89.25 83 GLU A N 1
ATOM 664 C CA . GLU A 1 83 ? -9.734 10.341 15.870 1.00 89.25 83 GLU A CA 1
ATOM 665 C C . GLU A 1 83 ? -9.925 8.868 16.245 1.00 89.25 83 GLU A C 1
ATOM 667 O O . GLU A 1 83 ? -9.698 8.485 17.388 1.00 89.25 83 GLU A O 1
ATOM 672 N N . LYS A 1 84 ? -10.341 8.031 15.287 1.00 85.75 84 LYS A N 1
ATOM 673 C CA . LYS A 1 84 ? -10.494 6.580 15.472 1.00 85.75 84 LYS A CA 1
ATOM 674 C C . LYS A 1 84 ? -9.243 5.819 15.064 1.00 85.75 84 LYS A C 1
ATOM 676 O O . LYS A 1 84 ? -8.986 4.740 15.590 1.00 85.75 84 LYS A O 1
ATOM 681 N N . GLU A 1 85 ? -8.459 6.375 14.153 1.00 84.88 85 GLU A N 1
ATOM 682 C CA . GLU A 1 85 ? -7.231 5.756 13.672 1.00 84.88 85 GLU A CA 1
ATOM 683 C C . GLU A 1 85 ? -6.135 5.736 14.748 1.00 84.88 85 GLU A C 1
ATOM 685 O O . GLU A 1 85 ? -5.544 4.684 14.995 1.00 84.88 85 GLU A O 1
ATOM 690 N N . ILE A 1 86 ? -5.917 6.851 15.456 1.00 84.75 86 ILE A N 1
ATOM 691 C CA . ILE A 1 86 ? -4.886 6.948 16.504 1.00 84.75 86 ILE A CA 1
ATOM 692 C C . ILE A 1 86 ? -5.097 5.903 17.620 1.00 84.75 86 ILE A C 1
ATOM 694 O O . ILE A 1 86 ? -4.144 5.184 17.925 1.00 84.75 86 ILE A O 1
ATOM 698 N N . PRO A 1 87 ? -6.304 5.728 18.201 1.00 84.81 87 PRO A N 1
ATOM 699 C CA . PRO A 1 87 ? -6.563 4.671 19.180 1.00 84.81 87 PRO A CA 1
ATOM 700 C C . PRO A 1 87 ? -6.327 3.256 18.641 1.00 84.81 87 PRO A C 1
ATOM 702 O O . PRO A 1 87 ? -5.820 2.407 19.370 1.00 84.81 87 PRO A O 1
ATOM 705 N N . VAL A 1 88 ? -6.665 2.990 17.373 1.00 82.81 88 VAL A N 1
ATOM 706 C CA . VAL A 1 88 ? -6.464 1.674 16.737 1.00 82.81 88 VAL A CA 1
ATOM 707 C C . VAL A 1 88 ? -4.974 1.375 16.557 1.00 82.81 88 VAL A C 1
ATOM 709 O O . VAL A 1 88 ? -4.525 0.267 16.854 1.00 82.81 88 VAL A O 1
ATOM 712 N N . ILE A 1 89 ? -4.189 2.365 16.125 1.00 82.25 89 ILE A N 1
ATOM 713 C CA . ILE A 1 89 ? -2.729 2.252 16.015 1.00 82.25 89 ILE A CA 1
ATOM 714 C C . ILE A 1 89 ? -2.096 2.110 17.403 1.00 82.25 89 ILE A C 1
ATOM 716 O O . ILE A 1 89 ? -1.215 1.272 17.596 1.00 82.25 89 ILE A O 1
ATOM 720 N N . TYR A 1 90 ? -2.564 2.887 18.379 1.00 85.50 90 TYR A N 1
ATOM 721 C CA . TYR A 1 90 ? -2.058 2.836 19.743 1.00 85.50 90 TYR A CA 1
ATOM 722 C C . TYR A 1 90 ? -2.291 1.461 20.372 1.00 85.50 90 TYR A C 1
ATOM 724 O O . TYR A 1 90 ? -1.316 0.833 20.776 1.00 85.50 90 TYR A O 1
ATOM 732 N N . MET A 1 91 ? -3.530 0.948 20.351 1.00 76.88 91 MET A N 1
ATOM 733 C CA . MET A 1 91 ? -3.877 -0.413 20.801 1.00 76.88 91 MET A CA 1
ATOM 734 C C . MET A 1 91 ? -3.000 -1.477 20.137 1.00 76.88 91 MET A C 1
ATOM 736 O O . MET A 1 91 ? -2.555 -2.429 20.772 1.00 76.88 91 MET A O 1
ATOM 740 N N . LYS A 1 92 ? -2.710 -1.302 18.846 1.00 73.31 92 LYS A N 1
ATOM 741 C CA . LYS A 1 92 ? -1.829 -2.190 18.091 1.00 73.31 92 LYS A CA 1
ATOM 742 C C . LYS A 1 92 ? -0.370 -2.148 18.570 1.00 73.31 92 LYS A C 1
ATOM 744 O O . LYS A 1 92 ? 0.298 -3.174 18.508 1.00 73.31 92 LYS A O 1
ATOM 749 N N . SER A 1 93 ? 0.128 -0.992 19.010 1.00 71.94 93 SER A N 1
ATOM 750 C CA . SER A 1 93 ? 1.506 -0.827 19.497 1.00 71.94 93 SER A CA 1
ATOM 751 C C . SER A 1 93 ? 1.720 -1.310 20.936 1.00 71.94 93 SER A C 1
ATOM 753 O O . SER A 1 93 ? 2.825 -1.721 21.278 1.00 71.94 93 SER A O 1
ATOM 755 N N . THR A 1 94 ? 0.678 -1.277 21.774 1.00 71.12 94 THR A N 1
ATOM 756 C CA . THR A 1 94 ? 0.750 -1.642 23.200 1.00 71.12 94 THR A CA 1
ATOM 757 C C . THR A 1 94 ? 0.438 -3.108 23.494 1.00 71.12 94 THR A C 1
ATOM 759 O O . THR A 1 94 ? 0.792 -3.577 24.572 1.00 71.12 94 THR A O 1
ATOM 762 N N . LEU A 1 95 ? -0.169 -3.852 22.561 1.00 59.91 95 LEU A N 1
ATOM 763 C CA . LEU A 1 95 ? -0.326 -5.312 22.644 1.00 59.91 95 LEU A CA 1
ATOM 764 C C . LEU A 1 95 ? 1.027 -6.027 22.427 1.00 59.91 95 LEU A C 1
ATOM 766 O O . LEU A 1 95 ? 1.244 -6.676 21.400 1.00 59.91 95 LEU A O 1
ATOM 770 N N . ASN A 1 96 ? 1.938 -5.880 23.392 1.00 51.72 96 ASN A N 1
ATOM 771 C CA . ASN A 1 96 ? 3.160 -6.677 23.537 1.00 51.72 96 ASN A CA 1
ATOM 772 C C . ASN A 1 96 ? 2.877 -7.952 24.330 1.00 51.72 96 ASN A C 1
ATOM 774 O O . ASN A 1 96 ? 2.335 -7.855 25.448 1.00 51.72 96 ASN A O 1
#

Radius of gyration: 15.98 Å; chains: 1; bounding box: 29×40×39 Å